Protein AF-A0A2E5YS80-F1 (afdb_monomer_lite)

Foldseek 3Di:
DDPPDVPVVQLVVLQVLQVLLQVLQVVQPQWHWDGDRNKIQIDHPPVLVVVLQVLCVVLVHHFDDQDPRGGMDGRDDVDDPVNSVSSSCSNCVSRVVD

Structure (mmCIF, N/CA/C/O backbone):
data_AF-A0A2E5YS80-F1
#
_entry.id   AF-A0A2E5YS80-F1
#
loop_
_atom_site.group_PDB
_atom_site.id
_atom_site.type_symbol
_atom_site.label_atom_id
_atom_site.label_alt_id
_atom_site.label_comp_id
_atom_site.label_asym_id
_atom_site.label_entity_id
_atom_site.label_seq_id
_atom_site.pdbx_PDB_ins_code
_atom_site.Cartn_x
_atom_site.Cartn_y
_atom_site.Cartn_z
_atom_site.occupancy
_atom_site.B_iso_or_equiv
_atom_site.auth_seq_id
_atom_site.auth_comp_id
_atom_site.auth_asym_id
_atom_site.auth_atom_id
_atom_site.pdbx_PDB_model_num
ATOM 1 N N . MET A 1 1 ? -20.216 4.974 34.848 1.00 43.12 1 MET A N 1
ATOM 2 C CA . MET A 1 1 ? -20.408 3.649 34.224 1.00 43.12 1 MET A CA 1
ATOM 3 C C . MET A 1 1 ? -19.981 3.770 32.760 1.00 43.12 1 MET A C 1
ATOM 5 O O . MET A 1 1 ? -20.648 4.475 32.025 1.00 43.12 1 MET A O 1
ATOM 9 N N . GLY A 1 2 ? -18.817 3.205 32.410 1.00 45.38 2 GLY A N 1
ATOM 10 C CA . GLY A 1 2 ? -18.408 2.785 31.054 1.00 45.38 2 GLY A CA 1
ATOM 11 C C . GLY A 1 2 ? -18.196 3.811 29.928 1.00 45.38 2 GLY A C 1
ATOM 12 O O . GLY A 1 2 ? -18.968 3.811 28.981 1.00 45.38 2 GLY A O 1
ATOM 13 N N . LEU A 1 3 ? -17.096 4.577 29.942 1.00 50.44 3 LEU A N 1
ATOM 14 C CA . LEU A 1 3 ? -16.496 5.155 28.722 1.00 50.44 3 LEU A CA 1
ATOM 15 C C . LEU A 1 3 ? -15.575 4.106 28.069 1.00 50.44 3 LEU A C 1
ATOM 17 O O . LEU A 1 3 ? -14.387 4.094 28.373 1.00 50.44 3 LEU A O 1
ATOM 21 N N . GLN A 1 4 ? -16.089 3.202 27.226 1.00 49.66 4 GLN A N 1
ATOM 22 C CA . GLN A 1 4 ? -15.250 2.259 26.455 1.00 49.66 4 GLN A CA 1
ATOM 23 C C . GLN A 1 4 ? -15.891 1.838 25.118 1.00 49.66 4 GLN A C 1
ATOM 25 O O . GLN A 1 4 ? -16.108 0.655 24.884 1.00 49.66 4 GLN A O 1
ATOM 30 N N . THR A 1 5 ? -16.189 2.781 24.222 1.00 52.84 5 THR A N 1
ATOM 31 C CA . THR A 1 5 ? -16.607 2.422 22.844 1.00 52.84 5 THR A CA 1
ATOM 32 C C . THR A 1 5 ? -15.889 3.201 21.742 1.00 52.84 5 THR A C 1
ATOM 34 O O . THR A 1 5 ? -15.590 2.621 20.707 1.00 52.84 5 THR A O 1
ATOM 37 N N . HIS A 1 6 ? -15.437 4.435 21.985 1.00 52.00 6 HIS A N 1
ATOM 38 C CA . HIS A 1 6 ? -14.826 5.262 20.930 1.00 52.00 6 HIS A CA 1
ATOM 39 C C . HIS A 1 6 ? -13.425 4.838 20.439 1.00 52.00 6 HIS A C 1
ATOM 41 O O . HIS A 1 6 ? -12.956 5.371 19.439 1.00 52.00 6 HIS A O 1
ATOM 47 N N . HIS A 1 7 ? -12.730 3.911 21.112 1.00 52.97 7 HIS A N 1
ATOM 48 C CA . HIS A 1 7 ? -11.406 3.438 20.664 1.00 52.97 7 HIS A CA 1
ATOM 49 C C . HIS A 1 7 ? -11.476 2.171 19.797 1.00 52.97 7 HIS A C 1
ATOM 51 O O . HIS A 1 7 ? -10.599 1.957 18.966 1.00 52.97 7 HIS A O 1
ATOM 57 N N . VAL A 1 8 ? -12.508 1.339 19.973 1.00 57.69 8 VAL A N 1
ATOM 58 C CA . VAL A 1 8 ? -12.633 0.050 19.269 1.00 57.69 8 VAL A CA 1
ATOM 59 C C . VAL A 1 8 ? -13.184 0.245 17.857 1.00 57.69 8 VAL A C 1
ATOM 61 O O . VAL A 1 8 ? -12.721 -0.411 16.929 1.00 57.69 8 VAL A O 1
ATOM 64 N N . GLU A 1 9 ? -14.110 1.191 17.675 1.00 59.44 9 GLU A N 1
ATOM 65 C CA . GLU A 1 9 ? -14.679 1.517 16.358 1.00 59.44 9 GLU A CA 1
ATOM 66 C C . GLU A 1 9 ? -13.603 2.021 15.383 1.00 59.44 9 GLU A C 1
ATOM 68 O O . GLU A 1 9 ? -13.600 1.646 14.216 1.00 59.44 9 GLU A O 1
ATOM 73 N N . ARG A 1 10 ? -12.616 2.772 15.882 1.00 69.31 10 ARG A N 1
ATOM 74 C CA . ARG A 1 10 ? -11.540 3.345 15.055 1.00 69.31 10 ARG A CA 1
ATOM 75 C C . ARG A 1 10 ? -10.484 2.323 14.643 1.00 69.31 10 ARG A C 1
ATOM 77 O O . ARG A 1 10 ? -9.991 2.366 13.525 1.00 69.31 10 ARG A O 1
ATOM 84 N N . LEU A 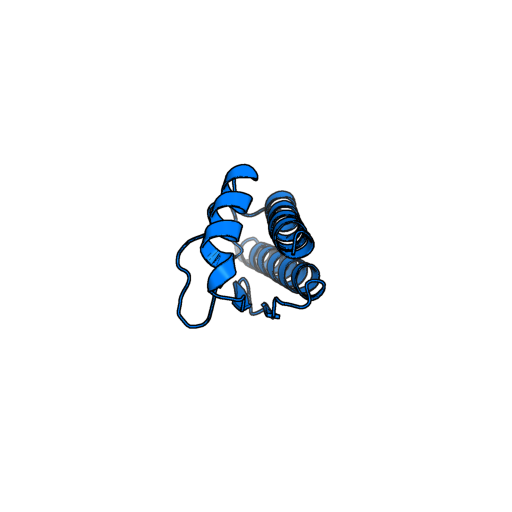1 11 ? -10.193 1.350 15.508 1.00 77.88 11 LEU A N 1
ATOM 85 C CA . LEU A 1 11 ? -9.362 0.197 15.142 1.00 77.88 11 LEU A CA 1
ATOM 86 C C . LEU A 1 11 ? -9.998 -0.605 13.998 1.00 77.88 11 LEU A C 1
ATOM 88 O O . LEU A 1 11 ? -9.289 -1.088 13.120 1.00 77.88 11 LEU A O 1
ATOM 92 N N . ALA A 1 12 ? -11.329 -0.725 13.982 1.00 84.31 12 ALA A N 1
ATOM 93 C CA . ALA A 1 12 ? -12.030 -1.385 12.886 1.00 84.31 12 ALA A CA 1
ATOM 94 C C . ALA A 1 12 ? -11.917 -0.600 11.566 1.00 84.31 12 ALA A C 1
ATOM 96 O O . ALA A 1 12 ? -11.754 -1.220 10.516 1.00 84.31 12 ALA A O 1
ATOM 97 N N . GLU A 1 13 ? -11.943 0.735 11.611 1.00 85.12 13 GLU A N 1
ATOM 98 C CA . GLU A 1 13 ? -11.695 1.584 10.436 1.00 85.12 13 GLU A CA 1
ATOM 99 C C . GLU A 1 13 ? -10.259 1.430 9.922 1.00 85.12 13 GLU A C 1
ATOM 101 O O . GLU A 1 13 ? -10.059 1.172 8.737 1.00 85.12 13 GLU A O 1
ATOM 106 N N . ASP A 1 14 ? -9.261 1.482 10.808 1.00 87.12 14 ASP A N 1
ATOM 107 C CA . ASP A 1 14 ? -7.856 1.272 10.439 1.00 87.12 14 ASP A CA 1
ATOM 108 C C . ASP A 1 14 ? -7.642 -0.107 9.787 1.00 87.12 14 ASP A C 1
ATOM 110 O O . ASP A 1 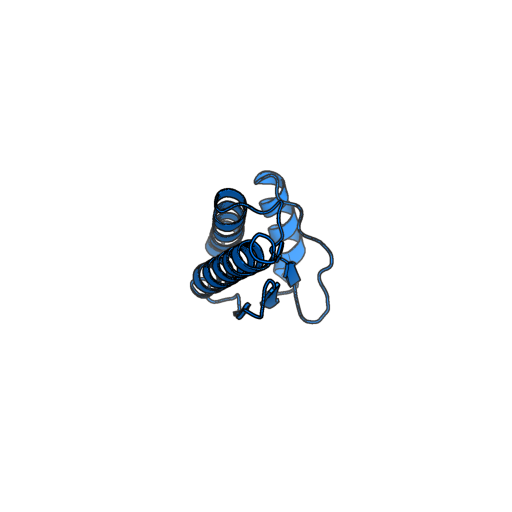14 ? -6.908 -0.237 8.803 1.00 87.12 14 ASP A O 1
ATOM 114 N N . HIS A 1 15 ? -8.313 -1.145 10.302 1.00 88.88 15 HIS A N 1
ATOM 115 C CA . HIS A 1 15 ? -8.292 -2.488 9.718 1.00 88.88 15 HIS A CA 1
ATOM 116 C C . HIS A 1 15 ? -8.975 -2.528 8.344 1.00 88.88 15 HIS A C 1
ATOM 118 O O . HIS A 1 15 ? -8.477 -3.186 7.429 1.00 88.88 15 HIS A O 1
ATOM 124 N N . ALA A 1 16 ? -10.098 -1.824 8.175 1.00 91.38 16 ALA A N 1
ATOM 125 C CA . ALA A 1 16 ? -10.791 -1.732 6.893 1.00 91.38 16 ALA A CA 1
ATOM 126 C C . ALA A 1 16 ? -9.916 -1.040 5.837 1.00 91.38 16 ALA A C 1
ATOM 128 O O . ALA A 1 16 ? -9.827 -1.517 4.703 1.00 91.38 16 ALA A O 1
ATOM 129 N N . TRP A 1 17 ? -9.202 0.022 6.219 1.00 92.88 17 TRP A N 1
ATOM 130 C CA . TRP A 1 17 ? -8.244 0.709 5.354 1.00 92.88 17 TRP A CA 1
ATOM 131 C C . TRP A 1 17 ? -7.055 -0.170 4.980 1.00 92.88 17 TRP A C 1
ATOM 133 O O . TRP A 1 17 ? -6.699 -0.241 3.802 1.00 92.88 17 TRP A O 1
ATOM 143 N N . ALA A 1 18 ? -6.498 -0.914 5.935 1.00 92.88 18 ALA A N 1
ATOM 144 C CA . ALA A 1 18 ? -5.427 -1.866 5.661 1.00 92.88 18 ALA A CA 1
ATOM 145 C C . ALA A 1 18 ? -5.888 -2.983 4.702 1.00 92.88 18 ALA A C 1
ATOM 147 O O . ALA A 1 18 ? -5.183 -3.323 3.750 1.00 92.88 18 ALA A O 1
ATOM 148 N N . ALA A 1 19 ? -7.097 -3.518 4.893 1.00 93.06 19 ALA A N 1
ATOM 149 C CA . ALA A 1 19 ? -7.670 -4.529 4.005 1.00 93.06 19 ALA A CA 1
ATOM 150 C C . ALA A 1 19 ? -7.918 -3.981 2.592 1.00 93.06 19 ALA A C 1
ATOM 152 O O . ALA A 1 19 ? -7.589 -4.642 1.604 1.00 93.06 19 ALA A O 1
ATOM 153 N N . ARG A 1 20 ? -8.447 -2.756 2.487 1.00 94.19 20 ARG A N 1
ATOM 154 C CA . ARG A 1 20 ? -8.670 -2.075 1.207 1.00 94.19 20 ARG A CA 1
ATOM 155 C C . ARG A 1 20 ? -7.360 -1.856 0.456 1.00 94.19 20 ARG A C 1
ATOM 157 O O . ARG A 1 20 ? -7.305 -2.153 -0.737 1.00 94.19 20 ARG A O 1
ATOM 164 N N . LEU A 1 21 ? -6.324 -1.398 1.158 1.00 94.69 21 LEU A N 1
ATOM 165 C CA . LEU A 1 21 ? -4.987 -1.211 0.603 1.00 94.69 21 LEU A CA 1
ATOM 166 C C . LEU A 1 21 ? -4.421 -2.527 0.066 1.00 94.69 21 LEU A C 1
ATOM 168 O O . LEU A 1 21 ? -4.036 -2.594 -1.097 1.00 94.69 21 LEU A O 1
ATOM 172 N N . ALA A 1 22 ? -4.415 -3.586 0.879 1.00 94.69 22 ALA A N 1
ATOM 173 C CA . ALA A 1 22 ? -3.886 -4.882 0.461 1.00 94.69 22 ALA A CA 1
ATOM 174 C C . ALA A 1 22 ? -4.633 -5.450 -0.757 1.00 94.69 22 ALA A C 1
ATOM 176 O O . ALA A 1 22 ? -4.005 -5.964 -1.678 1.00 94.69 22 ALA A O 1
ATOM 177 N N . CYS A 1 23 ? -5.960 -5.305 -0.789 1.00 94.56 23 CYS A N 1
ATOM 178 C CA . CYS A 1 23 ? -6.784 -5.712 -1.925 1.00 94.56 23 CYS A CA 1
ATOM 179 C C . CYS A 1 23 ? -6.460 -4.910 -3.197 1.00 94.56 23 CYS A C 1
ATOM 181 O O . CYS A 1 23 ? -6.350 -5.489 -4.272 1.00 94.56 23 CYS A O 1
ATOM 183 N N . GLY A 1 24 ? -6.260 -3.592 -3.083 1.00 93.94 24 GLY A N 1
ATOM 184 C CA . GLY A 1 24 ? -5.878 -2.752 -4.221 1.00 93.94 24 GLY A CA 1
ATOM 185 C C . GLY A 1 24 ? -4.520 -3.139 -4.807 1.00 93.94 24 GLY A C 1
ATOM 186 O O . GLY A 1 24 ? -4.389 -3.291 -6.019 1.00 93.94 24 GLY A O 1
ATOM 187 N N . LEU A 1 25 ?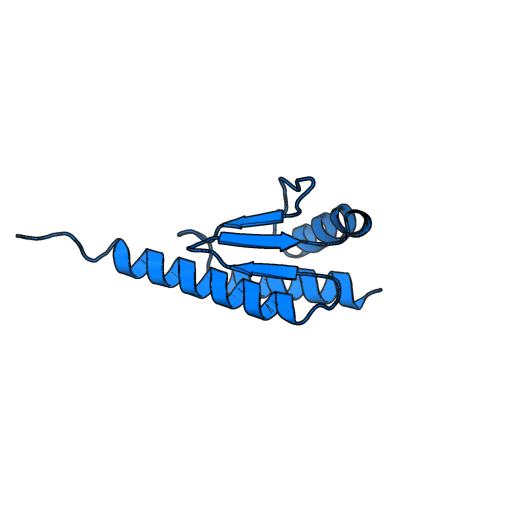 -3.531 -3.377 -3.944 1.00 94.12 25 LEU A N 1
ATOM 188 C CA . LEU A 1 25 ? -2.182 -3.764 -4.366 1.00 94.12 25 LEU A CA 1
ATOM 189 C C . LEU A 1 25 ? -2.109 -5.178 -4.954 1.00 94.12 25 LEU A C 1
ATOM 191 O O . LEU A 1 25 ? -1.247 -5.432 -5.784 1.00 94.12 25 LEU A O 1
ATOM 195 N N . ALA A 1 26 ? -3.027 -6.077 -4.585 1.00 91.38 26 ALA A N 1
ATOM 196 C CA . ALA A 1 26 ? -3.081 -7.437 -5.128 1.00 91.38 26 ALA A CA 1
ATOM 197 C C . ALA A 1 26 ? -3.374 -7.498 -6.641 1.00 91.38 26 ALA A C 1
ATOM 199 O O . ALA A 1 26 ? -3.265 -8.565 -7.236 1.00 91.38 26 ALA A O 1
ATOM 200 N N . SER A 1 27 ? -3.766 -6.377 -7.257 1.00 89.44 27 SER A N 1
ATOM 201 C CA . SER A 1 27 ? -3.957 -6.263 -8.709 1.00 89.44 27 SER A CA 1
ATOM 202 C C . SER A 1 27 ? -2.664 -6.014 -9.496 1.00 89.44 27 SER A C 1
ATOM 204 O O . SER A 1 27 ? -2.699 -6.000 -10.723 1.00 89.44 27 SER A O 1
ATOM 206 N N . ILE A 1 28 ? -1.538 -5.804 -8.810 1.00 92.94 28 ILE A N 1
ATOM 207 C CA . ILE A 1 28 ? -0.247 -5.487 -9.419 1.00 92.94 28 ILE A CA 1
ATOM 208 C C . ILE A 1 28 ? 0.623 -6.743 -9.379 1.00 92.94 28 ILE A C 1
ATOM 210 O O . ILE A 1 28 ? 1.049 -7.161 -8.306 1.00 92.94 28 ILE A O 1
ATOM 214 N N . ASP A 1 29 ? 0.919 -7.322 -10.544 1.00 90.31 29 ASP A N 1
ATOM 215 C CA . ASP A 1 29 ? 1.569 -8.640 -10.663 1.00 90.31 29 ASP A CA 1
ATOM 216 C C . ASP A 1 29 ? 2.915 -8.751 -9.927 1.00 90.31 29 ASP A C 1
ATOM 218 O O . ASP A 1 29 ? 3.253 -9.802 -9.381 1.00 90.31 29 ASP A O 1
ATOM 222 N N . LEU A 1 30 ? 3.690 -7.664 -9.894 1.00 90.50 30 LEU A N 1
ATOM 223 C CA . LEU A 1 30 ? 5.011 -7.624 -9.258 1.00 90.50 30 LEU A CA 1
ATOM 224 C C . LEU A 1 30 ? 4.959 -7.341 -7.750 1.00 90.50 30 LEU A C 1
ATOM 226 O O . LEU A 1 30 ? 6.001 -7.334 -7.098 1.00 90.50 30 LEU A O 1
ATOM 230 N N . VAL A 1 31 ? 3.776 -7.093 -7.186 1.00 92.44 31 VAL A N 1
ATOM 231 C CA . VAL A 1 31 ? 3.613 -6.672 -5.795 1.00 92.44 31 VAL A CA 1
ATOM 232 C C . VAL A 1 31 ? 2.831 -7.721 -5.019 1.00 92.44 31 VAL A C 1
ATOM 234 O O . VAL A 1 31 ? 1.722 -8.105 -5.376 1.00 92.44 31 VAL A O 1
ATOM 237 N N . THR A 1 32 ? 3.379 -8.153 -3.886 1.00 93.25 32 THR A N 1
ATOM 238 C CA . THR A 1 32 ? 2.651 -9.002 -2.938 1.00 93.25 32 THR A CA 1
ATOM 239 C C . THR A 1 32 ? 2.297 -8.201 -1.697 1.00 93.25 32 THR A C 1
ATOM 241 O O . THR A 1 32 ? 3.178 -7.755 -0.968 1.00 93.25 32 THR A O 1
ATOM 244 N N . ALA A 1 33 ? 1.004 -8.060 -1.403 1.00 94.31 33 ALA A N 1
ATOM 245 C CA . ALA A 1 33 ? 0.530 -7.385 -0.199 1.00 94.31 33 ALA A CA 1
ATOM 246 C C . ALA A 1 33 ? -0.109 -8.371 0.789 1.00 94.31 33 ALA A C 1
ATOM 248 O O . ALA A 1 33 ? -0.972 -9.173 0.434 1.00 94.31 33 ALA A O 1
ATOM 249 N N . ARG A 1 34 ? 0.294 -8.298 2.060 1.00 94.00 34 ARG A N 1
ATOM 250 C CA . ARG A 1 34 ? -0.272 -9.080 3.166 1.00 94.00 34 ARG A CA 1
ATOM 251 C C . ARG A 1 34 ? -0.798 -8.149 4.245 1.00 94.00 34 ARG A C 1
ATOM 253 O O . ARG A 1 34 ? -0.038 -7.384 4.837 1.00 94.00 34 ARG A O 1
ATOM 260 N N . VAL A 1 35 ? -2.095 -8.241 4.512 1.00 94.69 35 VAL A N 1
ATOM 261 C CA . VAL A 1 35 ? -2.755 -7.482 5.576 1.00 94.69 35 VAL A CA 1
ATOM 262 C C . VAL A 1 35 ? -2.572 -8.170 6.933 1.00 94.69 35 VAL A C 1
ATOM 264 O O . VAL A 1 35 ? -2.640 -9.394 7.040 1.00 94.69 35 VAL A O 1
ATOM 267 N N . ALA A 1 36 ? -2.315 -7.372 7.963 1.00 90.44 36 ALA A N 1
ATOM 268 C CA . ALA A 1 36 ? -2.365 -7.749 9.373 1.00 90.44 36 ALA A CA 1
ATOM 269 C C . ALA A 1 36 ? -3.506 -6.968 10.052 1.00 90.44 36 ALA A C 1
ATOM 271 O O . ALA A 1 36 ? -4.534 -6.756 9.430 1.00 90.44 36 ALA A O 1
ATOM 272 N N . THR A 1 37 ? -3.374 -6.550 11.313 1.00 89.00 37 THR A N 1
ATOM 273 C CA . THR A 1 37 ? -4.385 -5.723 11.998 1.00 89.00 37 THR A CA 1
ATOM 274 C C . THR A 1 37 ? -4.580 -4.382 11.277 1.00 89.00 37 THR A C 1
ATOM 276 O O . THR A 1 37 ? -5.388 -4.260 10.366 1.00 89.00 37 THR A O 1
ATOM 279 N N . ASN A 1 38 ? -3.790 -3.373 11.619 1.00 89.88 38 ASN A N 1
ATOM 280 C CA . ASN A 1 38 ? -3.797 -2.057 10.987 1.00 89.88 38 ASN A CA 1
ATOM 281 C C . ASN A 1 38 ? -2.588 -1.870 10.059 1.00 89.88 38 ASN A C 1
ATOM 283 O O . ASN A 1 38 ? -2.170 -0.749 9.792 1.00 89.88 38 ASN A O 1
ATOM 287 N N . MET A 1 39 ? -1.953 -2.962 9.636 1.00 92.62 39 MET A N 1
ATOM 288 C CA . MET A 1 39 ? -0.717 -2.917 8.860 1.00 92.62 39 MET A CA 1
ATOM 289 C C . MET A 1 39 ? -0.854 -3.706 7.571 1.00 92.62 39 MET A C 1
ATOM 291 O O . MET A 1 39 ? -1.541 -4.725 7.527 1.00 92.62 39 MET A O 1
ATOM 295 N N . VAL A 1 40 ? -0.133 -3.266 6.548 1.00 94.19 40 VAL A N 1
ATOM 296 C CA . VAL A 1 40 ? 0.053 -3.995 5.298 1.00 94.19 40 VAL A CA 1
ATOM 297 C C . VAL A 1 40 ? 1.543 -4.138 5.049 1.00 94.19 40 VAL A C 1
ATOM 299 O O . VAL A 1 40 ? 2.284 -3.155 5.034 1.00 94.19 40 VAL A O 1
ATOM 302 N N . PHE A 1 41 ? 1.982 -5.376 4.879 1.00 93.50 41 PHE A N 1
ATOM 303 C CA . PHE A 1 41 ? 3.332 -5.703 4.450 1.00 93.50 41 PHE A CA 1
ATOM 304 C C . PHE A 1 41 ? 3.315 -5.871 2.941 1.00 93.50 41 PHE A C 1
ATOM 306 O O . PHE A 1 41 ? 2.581 -6.715 2.428 1.00 93.50 41 PHE A O 1
ATOM 313 N N . VAL A 1 42 ? 4.093 -5.050 2.255 1.00 94.00 42 VAL A N 1
ATOM 314 C CA . VAL A 1 42 ? 4.194 -5.007 0.803 1.00 94.00 42 VAL A CA 1
ATOM 315 C C . VAL A 1 42 ? 5.585 -5.490 0.432 1.00 94.00 42 VAL A C 1
ATOM 317 O O . VAL A 1 42 ? 6.573 -4.980 0.953 1.00 94.00 42 VAL A O 1
ATOM 320 N N . ASP A 1 43 ? 5.643 -6.509 -0.410 1.00 92.75 43 ASP A N 1
ATOM 321 C CA . ASP A 1 43 ? 6.867 -6.980 -1.037 1.00 92.75 43 ASP A CA 1
ATOM 322 C C . ASP A 1 43 ? 6.855 -6.514 -2.491 1.00 92.75 43 ASP A C 1
ATOM 324 O O . ASP A 1 43 ? 5.888 -6.760 -3.219 1.00 92.75 43 ASP A O 1
ATOM 328 N N . GLU A 1 44 ? 7.901 -5.795 -2.878 1.00 90.00 44 GLU A N 1
ATOM 329 C CA . GLU A 1 44 ? 8.071 -5.208 -4.200 1.00 90.00 44 GLU A CA 1
ATOM 330 C C . GLU A 1 44 ? 9.534 -5.342 -4.653 1.00 90.00 44 GLU A C 1
ATOM 332 O O . GLU A 1 44 ? 10.440 -5.351 -3.802 1.00 90.00 44 GLU A O 1
ATOM 337 N N . PRO A 1 45 ? 9.805 -5.398 -5.971 1.00 90.06 45 PRO A N 1
ATOM 338 C CA . PRO A 1 45 ? 11.165 -5.473 -6.481 1.00 90.06 45 PRO A CA 1
ATOM 339 C C . PRO A 1 45 ? 11.998 -4.289 -5.990 1.00 90.06 45 PRO A C 1
ATOM 341 O O . PRO A 1 45 ? 11.593 -3.125 -6.058 1.00 90.06 45 PRO A O 1
ATOM 344 N N . SER A 1 46 ? 13.195 -4.581 -5.483 1.00 89.25 46 SER A N 1
ATOM 345 C CA . SER A 1 46 ? 14.043 -3.567 -4.855 1.00 89.25 46 SER A CA 1
ATOM 346 C C . SER A 1 46 ? 14.515 -2.484 -5.830 1.00 89.25 46 SER A C 1
ATOM 348 O O . SER A 1 46 ? 14.754 -1.353 -5.405 1.00 89.25 46 SER A O 1
ATOM 350 N N . GLU A 1 47 ? 14.597 -2.807 -7.122 1.00 89.75 47 GLU A N 1
ATOM 351 C CA . GLU A 1 47 ? 14.964 -1.889 -8.204 1.00 89.75 47 GLU A CA 1
ATOM 352 C C . GLU A 1 47 ? 13.919 -0.786 -8.438 1.00 89.75 47 GLU A C 1
ATOM 354 O O . GLU A 1 47 ? 14.283 0.356 -8.720 1.00 89.75 47 GLU A O 1
ATOM 359 N N . HIS A 1 48 ? 12.635 -1.072 -8.198 1.00 89.19 48 HIS A N 1
ATOM 360 C CA . HIS A 1 48 ? 11.545 -0.103 -8.350 1.00 89.19 48 HIS A CA 1
ATOM 361 C C . HIS A 1 48 ? 11.364 0.809 -7.133 1.00 89.19 48 HIS A C 1
ATOM 363 O O . HIS A 1 48 ? 10.633 1.792 -7.214 1.00 89.19 48 HIS A O 1
ATOM 369 N N . ARG A 1 49 ? 12.036 0.554 -6.000 1.00 90.50 49 ARG A N 1
ATOM 370 C CA . ARG A 1 49 ? 11.800 1.290 -4.738 1.00 90.50 49 ARG A CA 1
ATOM 371 C C . ARG A 1 49 ? 12.048 2.792 -4.836 1.00 90.50 49 ARG A C 1
ATOM 373 O O . ARG A 1 49 ? 11.274 3.571 -4.282 1.00 90.50 49 ARG A O 1
ATOM 380 N N . GLU A 1 50 ? 13.112 3.221 -5.515 1.00 90.06 50 GLU A N 1
ATOM 381 C CA . GLU A 1 50 ? 13.409 4.656 -5.650 1.00 90.06 50 GLU A CA 1
ATOM 382 C C . GLU A 1 50 ? 12.448 5.345 -6.631 1.00 90.06 50 GLU A C 1
ATOM 384 O O . GLU A 1 50 ? 12.013 6.475 -6.381 1.00 90.06 50 GLU A O 1
ATOM 389 N N . ALA A 1 51 ? 12.049 4.642 -7.698 1.00 90.88 51 ALA A N 1
ATOM 390 C CA . ALA A 1 51 ? 11.024 5.108 -8.628 1.00 90.88 51 ALA A CA 1
ATOM 391 C C . ALA A 1 51 ? 9.674 5.257 -7.912 1.00 90.88 51 ALA A C 1
ATOM 393 O O . ALA A 1 51 ? 9.093 6.341 -7.922 1.00 90.88 51 ALA A O 1
ATOM 394 N N . LEU A 1 52 ? 9.247 4.227 -7.181 1.00 91.69 52 LEU A N 1
ATOM 395 C CA . LEU A 1 52 ? 8.036 4.218 -6.367 1.00 91.69 52 LEU A CA 1
ATOM 396 C C . LEU A 1 52 ? 8.049 5.334 -5.318 1.00 91.69 52 LEU A C 1
ATOM 398 O O . LEU A 1 52 ? 7.060 6.042 -5.143 1.00 91.69 52 LEU A O 1
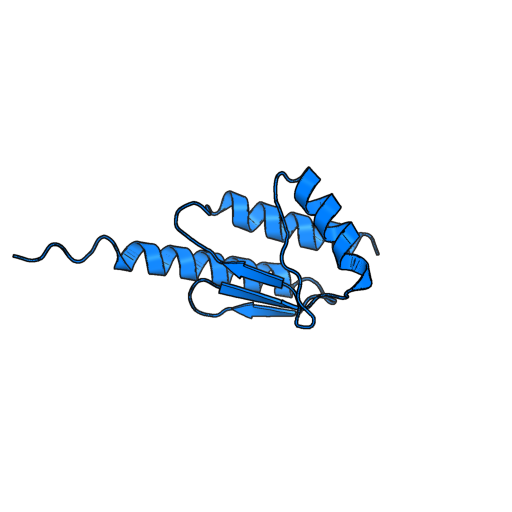ATOM 402 N N . ARG A 1 53 ? 9.180 5.551 -4.639 1.00 91.94 53 ARG A N 1
ATOM 403 C CA . ARG A 1 53 ? 9.331 6.635 -3.661 1.00 91.94 53 ARG A CA 1
ATOM 404 C C . ARG A 1 53 ? 9.186 8.013 -4.300 1.00 91.94 53 ARG A C 1
ATOM 406 O O . ARG A 1 53 ? 8.548 8.892 -3.718 1.00 91.94 53 ARG A O 1
ATOM 413 N N . SER A 1 54 ? 9.787 8.214 -5.468 1.00 91.12 54 SER A N 1
ATOM 414 C CA . SER A 1 54 ? 9.690 9.469 -6.216 1.00 91.12 54 SER A CA 1
ATOM 415 C C . SER A 1 54 ? 8.272 9.693 -6.741 1.00 91.12 54 SER A C 1
ATOM 417 O O . SER A 1 54 ? 7.730 10.787 -6.596 1.00 91.12 54 SER A O 1
ATOM 419 N N . HIS A 1 55 ? 7.638 8.642 -7.257 1.00 90.62 55 HIS A N 1
ATOM 420 C CA . HIS A 1 55 ? 6.271 8.673 -7.761 1.00 90.62 55 HIS A CA 1
ATOM 421 C C . HIS A 1 55 ? 5.262 8.977 -6.645 1.00 90.62 55 HIS A C 1
ATOM 423 O O . HIS A 1 55 ? 4.444 9.888 -6.765 1.00 90.62 55 HIS A O 1
ATOM 429 N N . ALA A 1 56 ? 5.388 8.301 -5.501 1.00 91.69 56 ALA A N 1
ATOM 430 C CA . ALA A 1 56 ? 4.562 8.545 -4.325 1.00 91.69 56 ALA A CA 1
ATOM 431 C C . ALA A 1 56 ? 4.703 9.987 -3.809 1.00 91.69 56 ALA A C 1
ATOM 433 O O . ALA A 1 56 ? 3.704 10.616 -3.464 1.00 91.69 56 ALA A O 1
ATOM 434 N N . ARG A 1 57 ? 5.916 10.559 -3.825 1.00 92.50 57 ARG A N 1
ATOM 435 C CA . ARG A 1 57 ? 6.131 11.966 -3.446 1.00 92.50 57 ARG A CA 1
ATOM 436 C C . ARG A 1 57 ? 5.372 12.939 -4.338 1.00 92.50 57 ARG A C 1
ATOM 438 O O . ARG A 1 57 ? 4.813 13.900 -3.813 1.00 92.50 57 ARG A O 1
ATOM 445 N N . SER A 1 58 ? 5.300 12.685 -5.644 1.00 89.06 58 SER A N 1
ATOM 446 C CA . SER A 1 58 ? 4.474 13.490 -6.555 1.00 89.06 58 SER A CA 1
ATOM 447 C C . SER A 1 58 ? 2.979 13.398 -6.227 1.00 89.06 58 SER A C 1
ATOM 449 O O . SER A 1 58 ? 2.251 14.365 -6.432 1.00 89.06 58 SER A O 1
ATOM 451 N N . ALA A 1 59 ? 2.531 12.288 -5.630 1.00 87.06 59 ALA A N 1
ATOM 452 C CA . ALA A 1 59 ? 1.182 12.119 -5.083 1.00 87.06 59 ALA A CA 1
ATOM 453 C C . ALA A 1 59 ? 1.025 12.639 -3.634 1.00 87.06 59 ALA A C 1
ATOM 455 O O . ALA A 1 59 ? 0.028 12.346 -2.972 1.00 87.06 59 ALA A O 1
ATOM 456 N N . SER A 1 60 ? 1.990 13.418 -3.124 1.00 88.88 60 SER A N 1
ATOM 457 C CA . SER A 1 60 ? 2.030 13.917 -1.738 1.00 88.88 60 SER A CA 1
ATOM 458 C C . SER A 1 60 ? 2.057 12.808 -0.673 1.00 88.88 60 SER A C 1
ATOM 460 O O . SER A 1 60 ? 1.610 13.003 0.457 1.00 88.88 60 SER A O 1
ATOM 462 N N . LEU A 1 61 ? 2.604 11.640 -1.022 1.00 90.12 61 LEU A N 1
ATOM 463 C CA . LEU A 1 61 ? 2.827 10.506 -0.129 1.00 90.12 61 LEU A CA 1
ATOM 464 C C .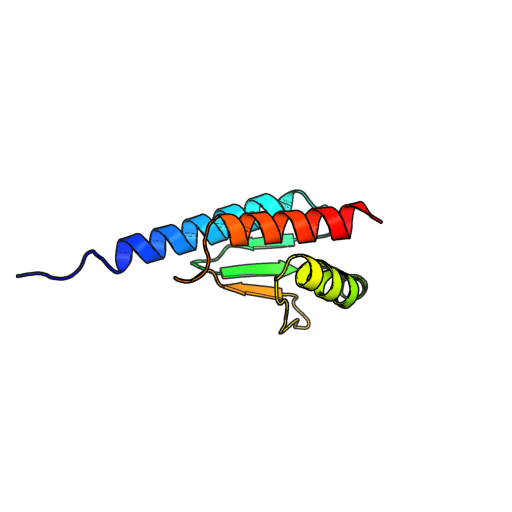 LEU A 1 61 ? 4.321 10.349 0.155 1.00 90.12 61 LEU A C 1
ATOM 466 O O . LEU A 1 61 ? 5.170 10.481 -0.726 1.00 90.12 61 LEU A O 1
ATOM 470 N N . VAL A 1 62 ? 4.666 10.028 1.399 1.00 89.50 62 VAL A N 1
ATOM 471 C CA . VAL A 1 62 ? 6.056 9.774 1.786 1.00 89.50 62 VAL A CA 1
ATOM 472 C C . VAL A 1 62 ? 6.218 8.298 2.102 1.00 89.50 62 VAL A C 1
ATOM 474 O O . VAL A 1 62 ? 5.804 7.833 3.159 1.00 89.50 62 VAL A O 1
ATOM 477 N N . LEU A 1 63 ? 6.865 7.572 1.190 1.00 88.88 63 LEU A N 1
ATOM 478 C CA . LEU A 1 63 ? 7.282 6.192 1.417 1.00 88.88 63 LEU A CA 1
ATOM 479 C C . LEU A 1 63 ? 8.719 6.165 1.939 1.00 88.88 63 LEU A C 1
ATOM 481 O O . LEU A 1 63 ? 9.623 6.829 1.415 1.00 88.88 63 LEU A O 1
ATOM 485 N N . GLY A 1 64 ? 8.931 5.419 3.016 1.00 83.44 64 GLY A N 1
ATOM 486 C CA . GLY A 1 64 ? 10.218 5.308 3.679 1.00 83.44 64 GLY A CA 1
ATOM 487 C C . GLY A 1 64 ? 10.316 4.030 4.492 1.00 83.44 64 GLY A C 1
ATOM 488 O O . GLY A 1 64 ? 9.332 3.331 4.707 1.00 83.44 64 GLY A O 1
ATOM 489 N N . GLY A 1 65 ? 11.528 3.726 4.953 1.00 82.31 65 GLY A N 1
ATOM 490 C CA . GLY A 1 65 ? 11.747 2.563 5.806 1.00 82.31 65 GLY A CA 1
ATOM 491 C C . GLY A 1 65 ? 11.696 1.220 5.080 1.00 82.31 65 GLY A C 1
ATOM 492 O O . GLY A 1 65 ? 11.528 0.217 5.764 1.00 82.31 65 GLY A O 1
ATOM 493 N N . PHE A 1 66 ? 11.895 1.189 3.756 1.00 82.31 66 PHE A N 1
ATOM 494 C CA . PHE A 1 66 ? 12.112 -0.053 3.009 1.00 82.31 66 PHE A CA 1
ATOM 495 C C . PHE A 1 66 ? 13.163 -0.922 3.718 1.00 82.31 66 PHE A C 1
ATOM 497 O O . PHE A 1 66 ? 14.243 -0.443 4.087 1.00 82.31 66 PHE A O 1
ATOM 504 N N . ARG A 1 67 ? 12.815 -2.182 3.967 1.00 79.81 67 ARG A N 1
ATOM 505 C CA . ARG A 1 67 ? 13.685 -3.207 4.553 1.00 79.81 67 ARG A CA 1
ATOM 506 C C . ARG A 1 67 ? 14.061 -4.225 3.486 1.00 79.81 67 ARG A C 1
ATOM 508 O O . ARG A 1 67 ? 13.625 -4.124 2.340 1.00 79.81 67 ARG A O 1
ATOM 515 N N . THR A 1 68 ? 14.884 -5.206 3.839 1.00 77.12 68 THR A N 1
ATOM 516 C CA . THR A 1 68 ? 15.152 -6.337 2.941 1.00 77.12 68 THR A CA 1
ATOM 517 C C . THR A 1 68 ? 13.838 -7.024 2.563 1.00 77.12 68 THR A C 1
ATOM 519 O O . THR A 1 68 ? 13.609 -7.281 1.390 1.00 77.12 68 THR A O 1
ATOM 522 N N . GLU A 1 69 ? 12.938 -7.183 3.534 1.00 76.19 69 GLU A N 1
ATOM 523 C CA . GLU A 1 69 ? 11.611 -7.791 3.407 1.00 76.19 69 GLU A CA 1
ATOM 524 C C . GLU A 1 69 ? 10.495 -6.889 2.829 1.00 76.19 69 GLU A C 1
ATOM 526 O O . GLU A 1 69 ? 9.328 -7.267 2.907 1.00 76.19 69 GLU A O 1
ATOM 531 N N . GLY A 1 70 ? 10.826 -5.706 2.293 1.00 85.81 70 GLY A N 1
ATOM 532 C CA . GLY A 1 70 ? 9.860 -4.806 1.643 1.00 85.81 70 GLY A CA 1
ATOM 533 C C . GLY A 1 70 ? 9.420 -3.609 2.493 1.00 85.81 70 GLY A C 1
ATOM 534 O O . GLY A 1 70 ? 10.160 -3.119 3.358 1.00 85.81 70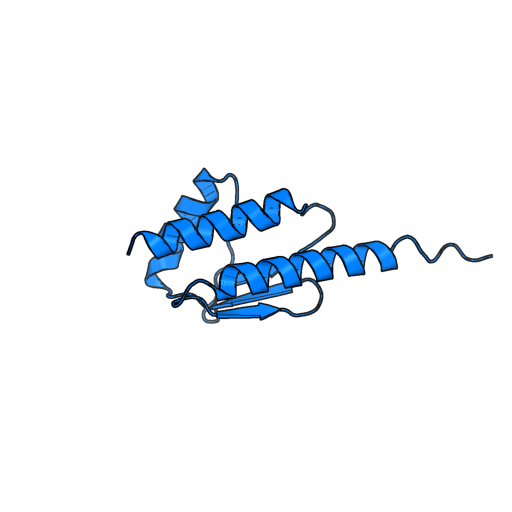 GLY A O 1
ATOM 535 N N . LEU A 1 71 ? 8.222 -3.098 2.214 1.00 91.88 71 LEU A N 1
ATOM 536 C CA . LEU A 1 71 ? 7.607 -1.940 2.855 1.00 91.88 71 LEU A CA 1
ATOM 537 C C . LEU A 1 71 ? 6.544 -2.364 3.882 1.00 91.88 71 LEU A C 1
ATOM 539 O O . LEU A 1 71 ? 5.702 -3.220 3.632 1.00 91.88 71 LEU A O 1
ATOM 543 N N . ARG A 1 72 ? 6.526 -1.704 5.045 1.00 93.12 72 ARG A N 1
ATOM 544 C CA . ARG A 1 72 ? 5.448 -1.843 6.035 1.00 93.12 72 ARG A CA 1
ATOM 545 C C . ARG A 1 72 ? 4.630 -0.562 6.101 1.00 93.12 72 ARG A C 1
ATOM 547 O O . ARG A 1 72 ? 5.105 0.443 6.630 1.00 93.12 72 ARG A O 1
ATOM 554 N N . VAL A 1 73 ? 3.392 -0.627 5.631 1.00 91.44 73 VAL A N 1
ATOM 555 C CA . VAL A 1 73 ? 2.411 0.456 5.728 1.00 91.44 73 VAL A CA 1
ATOM 556 C C . VAL A 1 73 ? 1.579 0.257 6.990 1.00 91.44 73 VAL A C 1
ATOM 558 O O . VAL A 1 73 ? 1.175 -0.862 7.293 1.00 91.44 73 VAL A O 1
ATOM 561 N N . VAL A 1 74 ? 1.348 1.326 7.748 1.00 90.94 74 VAL A N 1
ATOM 562 C CA . VAL A 1 74 ? 0.551 1.302 8.980 1.00 90.94 74 VAL A CA 1
ATOM 563 C C . VAL A 1 74 ? -0.592 2.299 8.818 1.00 90.94 74 VAL A C 1
ATOM 565 O O . VAL A 1 74 ? -0.342 3.493 8.682 1.00 90.94 74 VAL A O 1
ATOM 568 N N . CYS A 1 75 ? -1.829 1.815 8.825 1.00 89.62 75 CYS A N 1
ATOM 569 C CA . CYS A 1 75 ? -3.036 2.629 8.884 1.00 89.62 75 CYS A CA 1
ATOM 570 C C . CYS A 1 75 ? -3.267 3.068 10.337 1.00 89.62 75 CYS A C 1
ATOM 572 O O . CYS A 1 75 ? -3.149 2.271 11.272 1.00 89.62 75 CYS A O 1
ATOM 574 N N . HIS A 1 76 ? -3.525 4.355 10.528 1.00 87.06 76 HIS A N 1
ATOM 575 C CA . HIS A 1 76 ? -3.796 4.962 11.826 1.00 87.06 76 HIS A CA 1
ATOM 576 C C . HIS A 1 76 ? -4.751 6.141 11.646 1.00 87.06 76 HIS A C 1
ATOM 578 O O . HIS A 1 76 ? -5.107 6.494 10.526 1.00 87.06 76 HIS A O 1
ATOM 584 N N . LEU A 1 77 ? -5.072 6.815 12.752 1.00 83.62 77 LEU A N 1
ATOM 585 C CA . LEU A 1 77 ? -6.104 7.850 12.836 1.00 83.62 77 LEU A CA 1
ATOM 586 C C . LEU A 1 77 ? -5.988 9.033 11.855 1.00 83.62 77 LEU A C 1
ATOM 588 O O . LEU A 1 77 ? -6.978 9.739 11.680 1.00 83.62 77 LEU A O 1
ATOM 592 N N . ASP A 1 78 ? -4.810 9.276 11.272 1.00 82.94 78 ASP A N 1
ATOM 593 C CA . ASP A 1 78 ? -4.556 10.375 10.325 1.00 82.94 78 ASP A CA 1
ATOM 594 C C . ASP A 1 78 ? -4.574 9.905 8.861 1.00 82.94 78 ASP A C 1
ATOM 596 O O . ASP A 1 78 ? -4.357 10.701 7.947 1.00 82.94 78 ASP A O 1
ATOM 600 N N . ILE A 1 79 ? -4.796 8.608 8.629 1.00 83.56 79 ILE A N 1
ATOM 601 C CA . ILE A 1 79 ? -4.911 8.013 7.302 1.00 83.56 79 ILE A CA 1
ATOM 602 C C . ILE A 1 79 ? -6.393 7.851 6.982 1.00 83.56 79 ILE A C 1
ATOM 604 O O . ILE A 1 79 ? -7.105 7.080 7.621 1.00 83.56 79 ILE A O 1
ATOM 608 N N . ASP A 1 80 ? -6.845 8.583 5.971 1.00 84.50 80 ASP A N 1
ATOM 609 C CA . ASP A 1 80 ? -8.202 8.498 5.453 1.00 84.50 80 ASP A CA 1
ATOM 610 C C . ASP A 1 80 ? -8.284 7.616 4.197 1.00 84.50 80 ASP A C 1
ATOM 612 O O . ASP A 1 80 ? -7.279 7.184 3.622 1.00 84.50 80 ASP A O 1
ATOM 616 N N . ALA A 1 81 ? -9.514 7.370 3.742 1.00 87.88 81 ALA A N 1
ATOM 617 C CA . ALA A 1 81 ? -9.774 6.632 2.510 1.00 87.88 81 ALA A CA 1
ATOM 618 C C . ALA A 1 81 ? -9.032 7.239 1.309 1.00 87.88 81 ALA A C 1
ATOM 620 O O . ALA A 1 81 ? -8.488 6.516 0.480 1.00 87.88 81 ALA A O 1
ATOM 621 N N . ALA A 1 82 ? -8.961 8.570 1.226 1.00 91.06 82 ALA A N 1
ATOM 622 C CA . ALA A 1 82 ? -8.307 9.250 0.117 1.00 91.06 82 ALA A CA 1
ATOM 623 C C . ALA A 1 82 ? -6.793 8.984 0.095 1.00 91.06 82 ALA A C 1
ATOM 625 O O . ALA A 1 82 ? -6.217 8.842 -0.979 1.00 91.06 82 ALA A O 1
ATOM 626 N N . ALA A 1 83 ? -6.136 8.900 1.253 1.00 90.62 83 ALA A N 1
ATOM 627 C CA . ALA A 1 83 ? -4.733 8.521 1.354 1.00 90.62 83 ALA A CA 1
ATOM 628 C C . ALA A 1 83 ? -4.492 7.072 0.911 1.00 90.62 83 ALA A C 1
ATOM 630 O O . ALA A 1 83 ? -3.506 6.815 0.218 1.00 90.62 83 ALA A O 1
ATOM 631 N N . VAL A 1 84 ? -5.397 6.150 1.258 1.00 92.56 84 VAL A N 1
ATOM 632 C CA . VAL A 1 84 ? -5.335 4.749 0.809 1.00 92.56 84 VAL A CA 1
ATOM 633 C C . VAL A 1 84 ? -5.465 4.653 -0.707 1.00 92.56 84 VAL A C 1
ATOM 635 O O . VAL A 1 84 ? -4.623 4.027 -1.344 1.00 92.56 84 VAL A O 1
ATOM 638 N N . GLU A 1 85 ? -6.468 5.304 -1.295 1.00 94.19 85 GLU A N 1
ATOM 639 C CA . GLU A 1 85 ? -6.677 5.277 -2.748 1.00 94.19 85 GLU A CA 1
ATOM 640 C C . GLU A 1 85 ? -5.506 5.938 -3.494 1.00 94.19 85 GLU A C 1
ATOM 642 O O . GLU A 1 85 ? -4.975 5.346 -4.427 1.00 94.19 85 GLU A O 1
ATOM 647 N N . ARG A 1 86 ? -4.987 7.085 -3.016 1.00 94.44 86 ARG A N 1
ATOM 648 C CA . ARG A 1 86 ? -3.772 7.700 -3.591 1.00 94.44 86 ARG A CA 1
ATOM 649 C C . ARG A 1 86 ? -2.575 6.751 -3.570 1.00 94.44 86 ARG A C 1
ATOM 651 O O . ARG A 1 86 ? -1.754 6.788 -4.483 1.00 94.44 86 ARG A O 1
ATOM 658 N N . LEU A 1 87 ? -2.437 5.945 -2.516 1.00 94.12 87 LEU A N 1
ATOM 659 C CA . LEU A 1 87 ? -1.341 4.990 -2.405 1.00 94.12 87 LEU A CA 1
ATOM 660 C C . LEU A 1 87 ? -1.509 3.839 -3.399 1.00 94.12 87 LEU A C 1
ATOM 662 O O . LEU A 1 87 ? -0.543 3.491 -4.071 1.00 94.12 87 LEU A O 1
ATOM 666 N N . ILE A 1 88 ? -2.721 3.294 -3.529 1.00 94.44 88 ILE A N 1
ATOM 667 C CA . ILE A 1 88 ? -3.038 2.262 -4.524 1.00 94.44 88 ILE A CA 1
ATOM 668 C C . ILE A 1 88 ? -2.737 2.785 -5.934 1.00 94.44 88 ILE A C 1
ATOM 670 O O . ILE A 1 88 ? -2.012 2.129 -6.678 1.00 94.44 88 ILE A O 1
ATOM 674 N N . ASP A 1 89 ? -3.211 3.986 -6.268 1.00 94.19 89 ASP A N 1
ATOM 675 C CA . ASP A 1 89 ? -3.005 4.602 -7.581 1.00 94.19 89 ASP A CA 1
ATOM 676 C C . ASP A 1 89 ? -1.525 4.868 -7.874 1.00 94.19 89 ASP A C 1
ATOM 678 O O . ASP A 1 89 ? -1.070 4.653 -8.998 1.00 94.19 89 ASP A O 1
ATOM 682 N N . ALA A 1 90 ? -0.755 5.306 -6.872 1.00 93.25 90 ALA A N 1
ATOM 683 C CA . ALA A 1 90 ? 0.680 5.534 -7.018 1.00 93.25 90 ALA A CA 1
ATOM 684 C C . ALA A 1 90 ? 1.440 4.231 -7.302 1.00 93.25 90 ALA A C 1
ATOM 686 O O . ALA A 1 90 ? 2.346 4.223 -8.132 1.00 93.25 90 ALA A O 1
ATOM 687 N N . PHE A 1 91 ? 1.069 3.131 -6.643 1.00 93.62 91 PHE A N 1
ATOM 688 C CA . PHE A 1 91 ? 1.626 1.814 -6.940 1.00 93.62 91 PHE A CA 1
ATOM 689 C C . PHE A 1 91 ? 1.203 1.350 -8.339 1.00 93.62 91 PHE A C 1
ATOM 691 O O . PHE A 1 91 ? 2.062 1.053 -9.164 1.00 93.62 91 PHE A O 1
ATOM 698 N N . ALA A 1 92 ? -0.096 1.355 -8.643 1.00 92.88 92 ALA A N 1
ATOM 699 C CA . ALA A 1 92 ? -0.612 0.900 -9.931 1.00 92.88 92 ALA A CA 1
ATOM 700 C C . ALA A 1 92 ? 0.017 1.673 -11.100 1.00 92.88 92 ALA A C 1
ATOM 702 O O . ALA A 1 92 ? 0.483 1.069 -12.058 1.00 92.88 92 ALA A O 1
ATOM 703 N N . SER A 1 93 ? 0.118 2.998 -10.993 1.00 91.31 93 SER A N 1
ATOM 704 C CA . SER A 1 93 ? 0.713 3.845 -12.033 1.00 91.31 93 SER A CA 1
ATOM 705 C C . SER A 1 93 ? 2.227 3.663 -12.157 1.00 91.31 93 SER A C 1
ATOM 707 O O . SER A 1 93 ? 2.758 3.740 -13.262 1.00 91.31 93 SER A O 1
ATOM 709 N N . CYS A 1 94 ? 2.931 3.419 -11.047 1.00 91.00 94 CYS A N 1
ATOM 710 C CA . CYS A 1 94 ? 4.373 3.175 -11.067 1.00 91.00 94 CYS A CA 1
ATOM 711 C C . CYS A 1 94 ? 4.721 1.833 -11.727 1.00 91.00 94 CYS A C 1
ATOM 713 O O . CYS A 1 94 ? 5.715 1.763 -12.440 1.00 91.00 94 CYS A O 1
ATOM 715 N N . PHE A 1 95 ? 3.919 0.790 -11.491 1.00 88.19 95 PHE A N 1
ATOM 716 C CA . PHE A 1 95 ? 4.163 -0.563 -12.005 1.00 88.19 95 PHE A CA 1
ATOM 717 C C . PHE A 1 95 ? 3.453 -0.866 -13.336 1.00 88.19 95 PHE A C 1
ATOM 719 O O . PHE A 1 95 ? 3.794 -1.845 -13.982 1.00 88.19 95 PHE A O 1
ATOM 726 N N . ALA A 1 96 ? 2.498 -0.040 -13.778 1.00 82.50 96 ALA A N 1
ATOM 727 C CA . ALA A 1 96 ? 1.903 -0.135 -15.118 1.00 82.50 96 ALA A CA 1
ATOM 728 C C . ALA A 1 96 ? 2.767 0.507 -16.221 1.00 82.50 96 ALA A C 1
ATOM 730 O O . ALA A 1 96 ? 2.439 0.393 -17.401 1.00 82.50 96 ALA A O 1
ATOM 731 N N . ALA A 1 97 ? 3.818 1.239 -15.844 1.00 59.81 97 ALA A N 1
ATOM 732 C CA . ALA A 1 97 ? 4.719 1.931 -16.763 1.00 59.81 97 ALA A CA 1
ATOM 733 C C . ALA A 1 97 ? 5.940 1.088 -17.195 1.00 59.81 97 ALA A C 1
ATOM 735 O O . ALA A 1 97 ? 6.811 1.628 -17.880 1.00 59.81 97 ALA A O 1
ATOM 736 N N . ASP A 1 98 ? 5.994 -0.190 -16.802 1.00 48.09 98 ASP A N 1
ATOM 737 C CA . ASP A 1 98 ? 7.041 -1.172 -17.137 1.00 48.09 98 ASP A CA 1
ATOM 738 C C . ASP A 1 98 ? 6.510 -2.239 -18.113 1.00 48.09 98 ASP A C 1
ATOM 740 O O . ASP A 1 98 ? 5.396 -2.765 -17.871 1.00 48.09 98 ASP A O 1
#

pLDDT: mean 85.46, std 12.85, range [43.12, 94.69]

Sequence (98 aa):
MGLQTHHVERLAEDHAWAARLACGLASIDLVTARVATNMVFVDEPSEHREALRSHARSASLVLGGFRTEGLRVVCHLDIDAAAVERLIDAFASCFAAD

Radius of gyration: 14.43 Å; chains: 1; bounding box: 36×23×51 Å

Secondary structure (DSSP, 8-state):
----STTHHHHHHHHHHHHHHHHHHTTSTT-EEEE-SSEEEEE--GGGHHHHHHHHHHTT------BTTBEEEE--TT--HHHHHHHHHHHHHHHTT-